Protein AF-A0A7K0TMD9-F1 (afdb_monomer)

Structure (mmCIF, N/CA/C/O backbone):
data_AF-A0A7K0TMD9-F1
#
_entry.id   AF-A0A7K0TMD9-F1
#
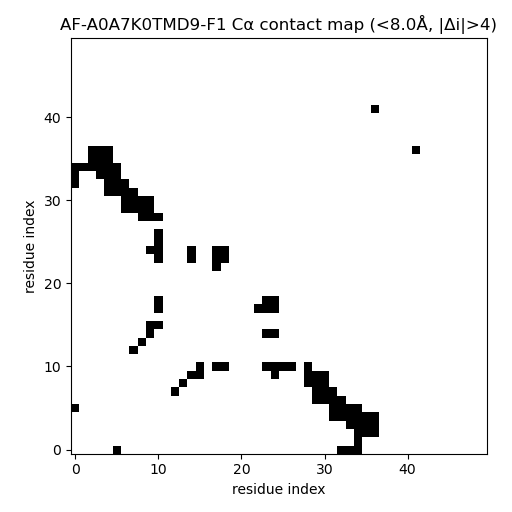loop_
_atom_site.group_PDB
_atom_site.id
_atom_site.type_symbol
_atom_site.label_atom_id
_atom_site.label_alt_id
_atom_site.label_comp_id
_atom_site.label_asym_id
_atom_site.label_entity_id
_atom_site.label_seq_id
_atom_site.pdbx_PDB_ins_code
_atom_site.Cartn_x
_atom_site.Cartn_y
_atom_site.Cartn_z
_atom_site.occupancy
_atom_site.B_iso_or_equiv
_atom_site.auth_seq_id
_atom_site.auth_comp_id
_atom_site.auth_asym_id
_atom_site.auth_atom_id
_atom_site.pdbx_PDB_model_num
ATOM 1 N N . GLY A 1 1 ? 5.237 0.507 4.236 1.00 88.56 1 GLY A N 1
ATOM 2 C CA . GLY A 1 1 ? 4.354 0.101 5.336 1.00 88.56 1 GLY A CA 1
ATOM 3 C C . GLY A 1 1 ? 4.649 0.942 6.547 1.00 88.56 1 GLY A C 1
ATOM 4 O O . GLY A 1 1 ? 5.192 0.414 7.506 1.00 88.56 1 GLY A O 1
ATOM 5 N N . GLY A 1 2 ? 4.371 2.245 6.445 1.00 95.88 2 GLY A N 1
ATOM 6 C CA . GLY A 1 2 ? 4.333 3.131 7.606 1.00 95.88 2 GLY A CA 1
ATOM 7 C C . GLY A 1 2 ? 3.067 2.875 8.424 1.00 95.88 2 GLY A C 1
ATOM 8 O O . GLY A 1 2 ? 2.370 1.884 8.199 1.00 95.88 2 GLY A O 1
ATOM 9 N N . VAL A 1 3 ? 2.786 3.769 9.368 1.00 98.00 3 VAL A N 1
ATOM 10 C CA . VAL A 1 3 ? 1.508 3.769 10.100 1.00 98.00 3 VAL A CA 1
ATOM 11 C C . VAL A 1 3 ? 0.387 4.277 9.194 1.00 98.00 3 VAL A C 1
ATOM 13 O O . VAL A 1 3 ? -0.740 3.803 9.285 1.00 98.00 3 VAL A O 1
ATOM 16 N N . GLU A 1 4 ? 0.730 5.205 8.309 1.00 98.00 4 GLU A N 1
ATOM 17 C CA . GLU A 1 4 ? -0.120 5.795 7.293 1.00 98.00 4 GLU A CA 1
ATOM 18 C C . GLU A 1 4 ? -0.251 4.916 6.040 1.00 98.00 4 GLU A C 1
ATOM 20 O O . GLU A 1 4 ? 0.712 4.290 5.569 1.00 98.00 4 GLU A O 1
ATOM 25 N N . SER A 1 5 ? -1.459 4.906 5.484 1.00 98.31 5 SER A N 1
ATOM 26 C CA . SER A 1 5 ? -1.785 4.273 4.215 1.00 98.31 5 SER A CA 1
ATOM 27 C C . SER A 1 5 ? -1.164 5.031 3.041 1.00 98.31 5 SER A C 1
ATOM 29 O O . SER A 1 5 ? -1.145 6.260 2.996 1.00 98.31 5 SER A O 1
ATOM 31 N N . LEU A 1 6 ? -0.651 4.284 2.060 1.00 98.31 6 LEU A N 1
ATOM 32 C CA . LEU A 1 6 ? -0.086 4.829 0.823 1.00 98.31 6 LEU A CA 1
ATOM 33 C C . LEU A 1 6 ? -0.653 4.094 -0.394 1.00 98.31 6 LEU A C 1
ATOM 35 O O . LEU A 1 6 ? -0.815 2.873 -0.375 1.00 98.31 6 LEU A O 1
ATOM 39 N N . ILE A 1 7 ? -0.849 4.831 -1.483 1.00 98.00 7 ILE A N 1
ATOM 40 C CA . ILE A 1 7 ? -1.249 4.314 -2.794 1.00 98.00 7 ILE A CA 1
ATOM 41 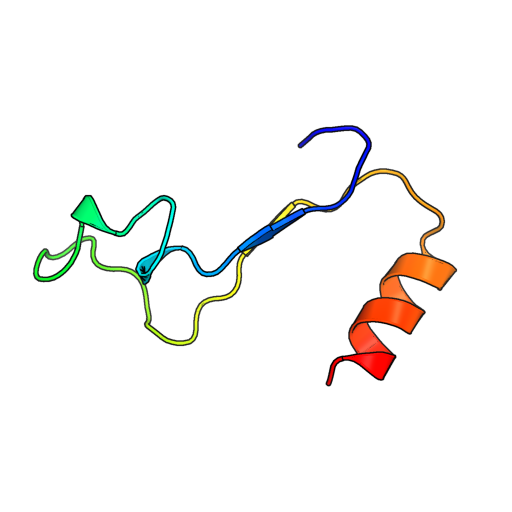C C . ILE A 1 7 ? -0.240 4.763 -3.850 1.00 98.00 7 ILE A C 1
ATOM 43 O O . ILE A 1 7 ? 0.287 5.874 -3.789 1.00 98.00 7 ILE A O 1
ATOM 47 N N . GLU A 1 8 ? 0.056 3.908 -4.823 1.00 98.06 8 GLU A N 1
ATOM 48 C CA . GLU A 1 8 ? 0.895 4.283 -5.959 1.00 98.06 8 GLU A CA 1
ATOM 49 C C . GLU A 1 8 ? 0.4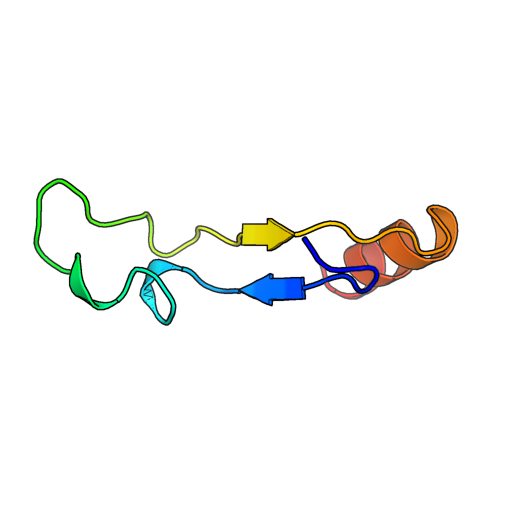98 3.563 -7.247 1.00 98.06 8 GLU A C 1
ATOM 51 O O . GLU A 1 8 ? -0.146 2.512 -7.230 1.00 98.06 8 GLU A O 1
ATOM 56 N N . HIS A 1 9 ? 0.979 4.111 -8.361 1.00 98.06 9 HIS A N 1
ATOM 57 C CA . HIS A 1 9 ? 0.948 3.486 -9.676 1.00 98.06 9 HIS A CA 1
ATOM 58 C C . HIS A 1 9 ? 2.361 2.985 -10.028 1.00 98.06 9 HIS A C 1
ATOM 60 O O . HIS A 1 9 ? 3.170 3.762 -10.552 1.00 98.06 9 HIS A O 1
ATOM 66 N N . PRO A 1 10 ? 2.707 1.707 -9.776 1.00 97.81 10 PRO A N 1
ATOM 67 C CA . PRO A 1 10 ? 4.095 1.246 -9.786 1.00 97.81 10 PRO A CA 1
ATOM 68 C C . PRO A 1 10 ? 4.811 1.484 -11.119 1.00 97.81 10 PRO A C 1
ATOM 70 O O . PRO A 1 10 ? 5.922 2.010 -11.119 1.00 97.81 10 PRO A O 1
ATOM 73 N N . GLY A 1 11 ? 4.152 1.216 -12.254 1.00 97.19 11 GLY A N 1
ATOM 74 C CA . GLY A 1 11 ? 4.736 1.416 -13.591 1.00 97.19 11 GLY A CA 1
ATOM 75 C C . GLY A 1 11 ? 5.075 2.874 -13.935 1.00 97.19 11 GLY A C 1
ATOM 76 O O . GLY A 1 11 ? 5.879 3.126 -14.824 1.00 97.19 11 GLY A O 1
ATOM 77 N N . ARG A 1 12 ? 4.511 3.848 -13.207 1.00 96.81 12 ARG A N 1
ATOM 78 C CA . ARG A 1 12 ? 4.802 5.286 -13.361 1.00 96.81 12 ARG A CA 1
ATOM 79 C C . ARG A 1 12 ? 5.680 5.836 -12.238 1.00 96.81 12 ARG A C 1
ATOM 81 O O . ARG A 1 12 ? 6.054 7.004 -12.282 1.00 96.81 12 ARG A O 1
ATOM 88 N N . MET A 1 13 ? 5.965 5.023 -11.223 1.00 97.25 13 MET A N 1
ATOM 89 C CA . MET A 1 13 ? 6.619 5.440 -9.987 1.00 97.25 13 MET A CA 1
ATOM 90 C C . MET A 1 13 ? 7.757 4.472 -9.653 1.00 97.25 13 MET A C 1
ATOM 92 O O . MET A 1 13 ? 8.774 4.452 -10.340 1.00 97.25 13 MET A O 1
ATOM 96 N N . THR A 1 14 ? 7.603 3.655 -8.614 1.00 96.12 14 THR A N 1
ATOM 97 C CA . THR A 1 14 ? 8.673 2.815 -8.052 1.00 96.12 14 THR A CA 1
ATOM 98 C C . THR A 1 14 ? 9.257 1.789 -9.021 1.00 96.12 14 THR A C 1
ATOM 100 O O . THR A 1 14 ? 10.405 1.393 -8.846 1.00 96.12 14 THR A O 1
ATOM 103 N N . HIS A 1 15 ? 8.504 1.380 -10.044 1.00 97.19 15 HIS A N 1
ATOM 104 C CA . HIS A 1 15 ? 8.917 0.402 -11.054 1.00 97.19 15 HIS A CA 1
ATOM 105 C C . HIS A 1 15 ? 9.083 1.026 -12.447 1.00 97.19 15 HIS A C 1
ATOM 107 O O . HIS A 1 15 ? 9.207 0.301 -13.432 1.00 97.19 15 HIS A O 1
ATOM 113 N N . ALA A 1 16 ? 9.134 2.359 -12.551 1.00 96.94 16 ALA A N 1
ATOM 114 C CA . ALA A 1 16 ? 9.273 3.051 -13.834 1.00 96.94 16 ALA A CA 1
ATOM 115 C C . ALA A 1 16 ? 10.536 2.634 -14.616 1.00 96.94 16 ALA A C 1
ATOM 117 O O . ALA A 1 16 ? 10.536 2.640 -15.844 1.00 96.94 16 ALA A O 1
ATOM 118 N N . SER A 1 17 ? 11.606 2.227 -13.925 1.00 97.38 17 SER A N 1
ATOM 119 C CA . SER A 1 17 ? 12.849 1.756 -14.550 1.00 97.38 17 SER A CA 1
ATOM 120 C C . SER A 1 17 ? 12.729 0.402 -15.262 1.00 97.38 17 SER A C 1
ATOM 122 O O . SER A 1 17 ? 13.617 0.063 -16.041 1.00 97.38 17 SER A O 1
ATOM 124 N N . ALA A 1 18 ? 11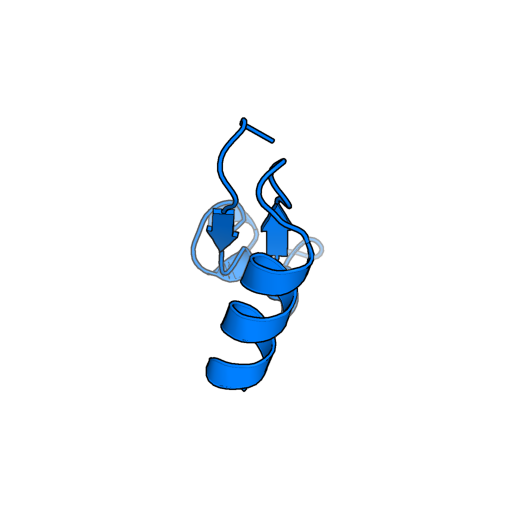.663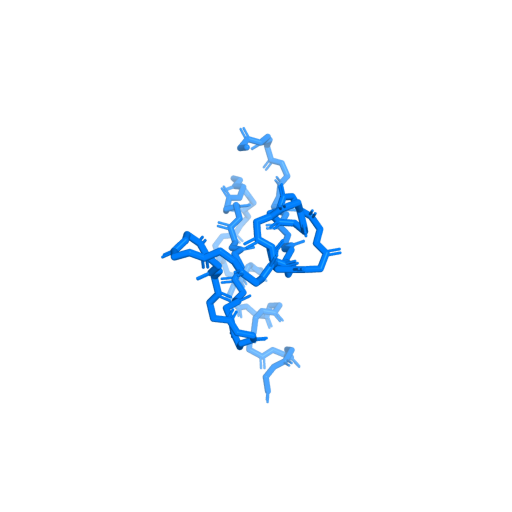 -0.369 -15.016 1.00 97.38 18 ALA A N 1
ATOM 125 C CA . ALA A 1 18 ? 11.436 -1.676 -15.635 1.00 97.38 18 ALA A CA 1
ATOM 126 C C . ALA A 1 18 ? 10.644 -1.606 -16.957 1.00 97.38 18 ALA A C 1
ATOM 128 O O . ALA A 1 18 ? 10.405 -2.650 -17.567 1.00 97.38 18 ALA A O 1
ATOM 129 N N . ALA A 1 19 ? 10.241 -0.413 -17.406 1.00 96.69 19 ALA A N 1
ATOM 130 C CA . ALA A 1 19 ? 9.483 -0.227 -18.643 1.00 96.69 19 ALA A CA 1
ATOM 131 C C . ALA A 1 19 ? 10.218 -0.806 -19.870 1.00 96.69 19 ALA A C 1
ATOM 133 O O . ALA A 1 19 ? 11.415 -0.575 -20.059 1.00 96.69 19 ALA A O 1
ATOM 134 N N . GLY A 1 20 ? 9.504 -1.562 -20.707 1.00 96.38 20 GLY A N 1
ATOM 135 C CA . GLY A 1 20 ? 10.042 -2.238 -21.889 1.00 96.38 20 GLY A CA 1
ATOM 136 C C . GLY A 1 20 ? 10.849 -3.506 -21.598 1.00 96.38 20 GLY A C 1
ATOM 137 O O . GLY A 1 20 ? 11.437 -4.076 -22.519 1.00 96.38 20 GLY A O 1
ATOM 138 N N . THR A 1 21 ? 10.912 -3.959 -20.342 1.00 97.62 21 THR A N 1
ATOM 139 C CA . THR A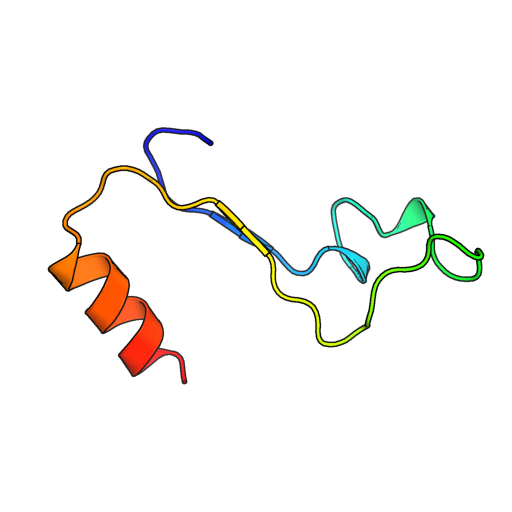 1 21 ? 11.614 -5.191 -19.952 1.00 97.62 21 THR A CA 1
ATOM 140 C C . THR A 1 21 ? 10.624 -6.327 -19.677 1.00 97.62 21 THR A C 1
ATOM 142 O O . THR A 1 21 ? 9.448 -6.073 -19.428 1.00 97.62 21 THR A O 1
ATOM 145 N N . PRO A 1 22 ? 11.072 -7.595 -19.615 1.00 97.25 22 PRO A N 1
ATOM 146 C CA . PRO A 1 22 ? 10.212 -8.700 -19.180 1.00 97.25 22 PRO A CA 1
ATOM 147 C C . PRO A 1 22 ? 9.662 -8.570 -17.747 1.00 97.25 22 PRO A C 1
ATOM 149 O O . PRO A 1 22 ? 8.795 -9.350 -17.367 1.00 97.25 22 PRO A O 1
ATOM 152 N N . LEU A 1 23 ? 10.187 -7.635 -16.945 1.00 96.25 23 LEU A N 1
ATOM 153 C CA . LEU A 1 23 ? 9.736 -7.342 -15.581 1.00 96.25 23 LEU A 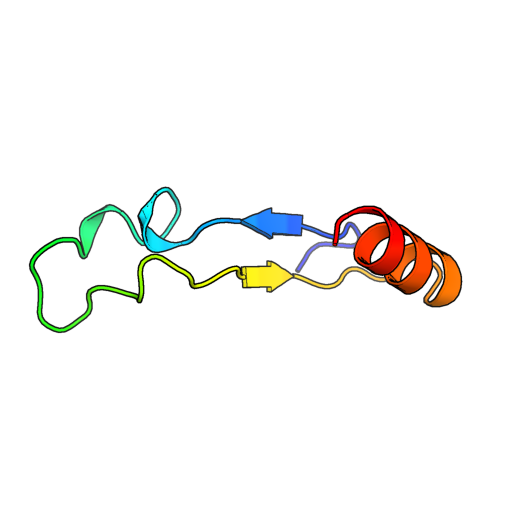CA 1
ATOM 154 C C . LEU A 1 23 ? 8.792 -6.132 -15.517 1.00 96.25 23 LEU A C 1
ATOM 156 O O . LEU A 1 23 ? 8.463 -5.673 -14.422 1.00 96.25 23 LEU A O 1
ATOM 160 N N . GLU A 1 24 ? 8.391 -5.584 -16.665 1.00 97.75 24 GLU A N 1
ATOM 161 C CA . GLU A 1 24 ? 7.421 -4.499 -16.726 1.00 97.75 24 GLU A CA 1
ATOM 162 C C . GLU A 1 24 ? 6.103 -4.914 -16.061 1.00 97.75 24 GLU A C 1
ATOM 164 O O . GLU A 1 24 ? 5.571 -6.003 -16.288 1.00 97.75 24 GLU A O 1
ATOM 169 N N . VAL A 1 25 ? 5.588 -4.036 -15.203 1.00 97.62 25 VAL A N 1
ATOM 170 C CA . VAL A 1 25 ? 4.336 -4.258 -14.479 1.00 97.62 25 VAL A CA 1
ATOM 171 C C . VAL A 1 25 ? 3.138 -3.807 -15.323 1.00 97.62 25 VAL A C 1
ATOM 173 O O . VAL A 1 25 ? 3.276 -2.863 -16.103 1.00 97.62 25 VAL A O 1
ATOM 176 N N . PRO A 1 26 ? 1.951 -4.421 -15.159 1.00 98.00 26 PRO A N 1
ATOM 177 C CA . PRO A 1 26 ? 0.747 -4.000 -15.872 1.00 98.00 26 PRO A CA 1
ATOM 178 C C . PRO A 1 26 ? 0.425 -2.514 -15.671 1.00 98.00 26 PRO A C 1
ATOM 180 O O . PRO A 1 26 ? 0.592 -1.967 -14.578 1.00 98.00 26 PRO A O 1
ATOM 183 N N . ALA A 1 27 ? -0.057 -1.862 -16.731 1.00 96.38 27 ALA A N 1
ATOM 184 C CA . ALA A 1 27 ? -0.367 -0.432 -16.718 1.00 96.38 27 ALA A CA 1
ATOM 185 C C . ALA A 1 27 ? -1.598 -0.077 -15.867 1.00 96.38 27 ALA A C 1
ATOM 187 O O . ALA A 1 27 ? -1.775 1.082 -15.521 1.00 96.38 27 ALA A O 1
ATOM 188 N N . ASP A 1 28 ? -2.439 -1.052 -15.540 1.00 97.12 28 ASP A N 1
ATOM 189 C CA . ASP A 1 28 ? -3.620 -0.925 -14.684 1.00 97.12 28 ASP A CA 1
ATOM 190 C C . ASP A 1 28 ? -3.357 -1.365 -13.233 1.00 97.12 28 ASP A C 1
ATOM 192 O O . ASP A 1 28 ? -4.265 -1.360 -12.401 1.00 97.12 28 ASP A O 1
ATOM 196 N N . LEU A 1 29 ? -2.111 -1.723 -12.899 1.00 98.00 29 LEU A N 1
ATOM 197 C CA . LEU A 1 29 ? -1.753 -2.124 -11.547 1.00 98.00 29 LEU A CA 1
ATOM 198 C C . LEU A 1 29 ? -1.729 -0.913 -10.606 1.00 98.00 29 LEU A C 1
ATOM 200 O O . LEU A 1 29 ? -0.913 -0.002 -10.753 1.00 98.00 29 LEU A O 1
ATOM 204 N N . ILE A 1 30 ? -2.553 -0.974 -9.564 1.00 98.00 30 ILE A N 1
ATOM 205 C CA . ILE A 1 30 ? -2.503 -0.083 -8.404 1.00 98.00 30 ILE A CA 1
ATOM 206 C C . ILE A 1 30 ? -1.943 -0.864 -7.214 1.00 98.00 30 ILE A C 1
ATOM 208 O O . ILE A 1 30 ? -2.364 -1.991 -6.950 1.00 98.00 30 ILE A O 1
ATOM 212 N N . ARG A 1 31 ? -0.986 -0.277 -6.485 1.00 98.38 31 ARG A N 1
ATOM 213 C CA . ARG A 1 31 ? -0.427 -0.881 -5.265 1.00 98.38 31 ARG A CA 1
ATOM 214 C C . ARG A 1 31 ? -0.860 -0.088 -4.041 1.00 98.38 31 ARG A C 1
ATOM 216 O O . ARG A 1 31 ? -0.565 1.100 -3.937 1.00 98.38 31 ARG A O 1
ATOM 223 N N . LEU A 1 32 ? -1.461 -0.787 -3.085 1.00 98.25 32 LEU A N 1
ATOM 224 C CA . LEU A 1 32 ? -1.823 -0.258 -1.774 1.00 98.25 32 LEU A CA 1
ATOM 225 C C . LEU A 1 32 ? -0.838 -0.771 -0.717 1.00 98.25 32 LEU A C 1
ATOM 227 O O . LEU A 1 32 ? -0.578 -1.970 -0.621 1.00 98.25 32 LEU A O 1
ATOM 231 N N . SER A 1 33 ? -0.289 0.138 0.082 1.00 98.31 33 SER A N 1
ATOM 232 C CA . SER A 1 33 ? 0.348 -0.170 1.362 1.00 98.31 33 SER A CA 1
ATOM 233 C C . SER A 1 33 ? -0.638 0.227 2.447 1.00 98.31 33 SER A C 1
ATOM 235 O O . SER A 1 33 ? -0.699 1.400 2.799 1.00 98.31 33 SER A O 1
ATOM 237 N N . VAL A 1 34 ? -1.396 -0.744 2.950 1.00 98.19 34 VAL A N 1
ATOM 238 C CA . VAL A 1 34 ? -2.415 -0.528 3.985 1.00 98.19 34 VAL A CA 1
ATOM 239 C C . VAL A 1 34 ? -1.736 -0.168 5.310 1.00 98.19 34 VAL A C 1
ATOM 241 O O . VAL A 1 34 ? -0.847 -0.897 5.761 1.00 98.19 34 VAL A O 1
ATOM 244 N N . GLY A 1 35 ? -2.118 0.976 5.875 1.00 98.00 35 GLY A N 1
ATOM 245 C CA . GLY A 1 35 ? -1.687 1.458 7.183 1.00 98.00 35 GLY A CA 1
ATOM 246 C C . GLY A 1 35 ? -2.468 0.806 8.326 1.00 98.00 35 GLY A C 1
ATOM 247 O O . GLY A 1 35 ? -2.997 -0.299 8.192 1.00 98.00 35 GLY A O 1
ATOM 248 N N . ILE A 1 36 ? -2.503 1.474 9.479 1.00 98.25 36 ILE A N 1
ATOM 249 C CA . ILE A 1 36 ? -3.194 0.996 10.691 1.00 98.25 36 ILE A CA 1
ATOM 250 C C . ILE A 1 36 ? -4.329 1.930 11.139 1.00 98.25 36 ILE A C 1
ATOM 252 O O . ILE A 1 36 ? -4.677 1.965 12.322 1.00 98.25 36 ILE A O 1
ATOM 256 N N . GLU A 1 37 ? -4.887 2.706 10.211 1.00 98.50 37 GLU A N 1
ATOM 257 C CA . GLU A 1 37 ? -6.074 3.528 10.443 1.00 98.50 37 GLU A CA 1
ATOM 258 C C . GLU A 1 37 ? -7.325 2.679 10.751 1.00 98.50 37 GLU A C 1
ATOM 260 O O . GLU A 1 37 ? -7.319 1.446 10.695 1.00 98.50 37 GLU A O 1
ATOM 265 N N . SER A 1 38 ? -8.427 3.352 11.093 1.00 98.50 38 SER A N 1
ATOM 266 C CA . SER A 1 38 ? -9.737 2.711 11.221 1.00 98.50 38 SER A CA 1
ATOM 267 C C . SER A 1 38 ? -10.093 1.981 9.927 1.00 98.50 38 SER A C 1
ATOM 269 O O . SER A 1 38 ? -10.104 2.564 8.846 1.00 98.50 38 SER A O 1
ATOM 271 N N . ILE A 1 39 ? -10.426 0.694 10.045 1.00 98.25 39 ILE A N 1
ATOM 272 C CA . ILE A 1 39 ? -10.811 -0.122 8.889 1.00 98.25 39 ILE A CA 1
ATOM 273 C C . ILE A 1 39 ? -12.053 0.427 8.176 1.00 98.25 39 ILE A C 1
ATOM 275 O O . ILE A 1 39 ? -12.153 0.293 6.962 1.00 98.25 39 ILE A O 1
ATOM 279 N N . ALA A 1 40 ? -12.986 1.040 8.912 1.00 98.62 40 ALA A N 1
ATOM 280 C CA . ALA A 1 40 ? -14.194 1.613 8.325 1.00 98.62 40 ALA A CA 1
ATOM 281 C C . ALA A 1 40 ? -13.846 2.7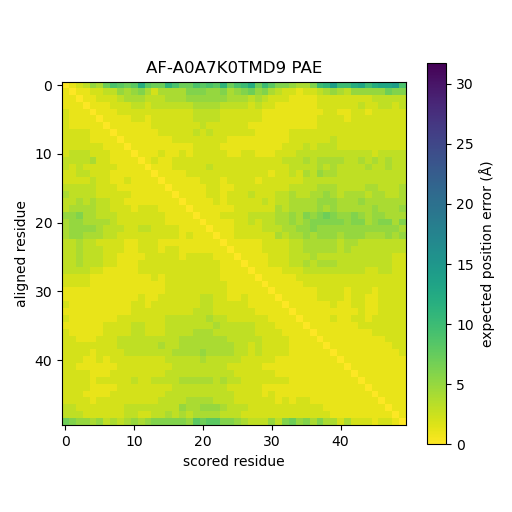95 7.413 1.00 98.62 40 ALA A C 1
ATOM 283 O O . ALA A 1 40 ? -14.311 2.842 6.281 1.00 98.62 40 ALA A O 1
ATOM 284 N N . ASP A 1 41 ? -12.954 3.670 7.878 1.00 98.56 41 ASP A N 1
ATOM 285 C CA . ASP A 1 41 ? -12.508 4.857 7.152 1.00 98.56 41 ASP A CA 1
ATOM 286 C C . ASP A 1 41 ? -11.744 4.452 5.879 1.00 98.56 41 ASP A C 1
ATOM 288 O O . ASP A 1 41 ? -11.959 5.025 4.817 1.00 98.56 41 ASP A O 1
ATOM 292 N N . LEU A 1 42 ? -10.895 3.415 5.960 1.00 98.50 42 LEU A N 1
ATOM 293 C CA . LEU A 1 42 ? -10.164 2.890 4.799 1.00 98.50 42 LEU A CA 1
ATOM 294 C C . LEU A 1 42 ? -11.092 2.293 3.733 1.00 98.50 42 LEU A C 1
ATOM 296 O O . LEU A 1 42 ? -10.824 2.427 2.542 1.00 98.50 42 LEU A O 1
ATOM 300 N N . ILE A 1 43 ? -12.158 1.602 4.147 1.00 98.44 43 ILE A N 1
ATOM 301 C CA . ILE A 1 43 ? -13.150 1.058 3.213 1.00 98.44 43 ILE A CA 1
ATOM 302 C C . ILE A 1 43 ? -13.949 2.199 2.581 1.00 98.44 43 ILE A C 1
ATOM 304 O O . ILE A 1 43 ? -14.087 2.213 1.363 1.00 98.44 43 ILE A O 1
ATOM 308 N N . GLU A 1 44 ? -14.422 3.159 3.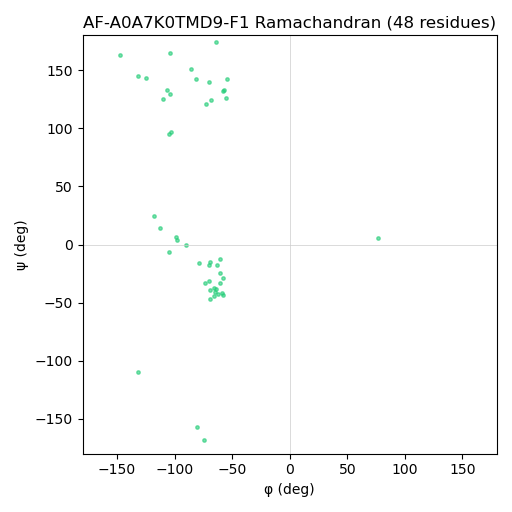380 1.00 98.69 44 GLU A N 1
ATOM 309 C CA . GLU A 1 44 ? -15.189 4.312 2.894 1.00 98.69 44 GLU A CA 1
ATOM 310 C C . GLU A 1 44 ? -14.391 5.139 1.875 1.00 98.69 44 GLU A C 1
ATOM 312 O O . GLU A 1 44 ? -14.929 5.508 0.832 1.00 98.69 44 GLU A O 1
ATOM 317 N N . ASP A 1 45 ? -13.098 5.367 2.123 1.00 98.50 45 ASP A N 1
ATOM 318 C CA . ASP A 1 45 ? -12.221 6.100 1.203 1.00 98.50 45 ASP A CA 1
ATOM 319 C C . ASP A 1 45 ? -12.081 5.373 -0.149 1.00 98.50 45 ASP A C 1
ATOM 321 O O . ASP A 1 45 ? -12.201 5.977 -1.217 1.00 98.50 45 ASP A O 1
ATOM 325 N N . LEU A 1 46 ? -11.916 4.044 -0.124 1.00 98.31 46 LEU A N 1
ATOM 326 C CA . LEU A 1 46 ? -11.848 3.233 -1.344 1.00 98.31 46 LEU A CA 1
ATOM 327 C C . LEU A 1 46 ? -13.192 3.150 -2.079 1.00 98.31 46 LEU A C 1
ATOM 329 O O . LEU A 1 46 ? -13.204 3.189 -3.308 1.00 98.31 46 LEU A O 1
ATOM 333 N N . GLU A 1 47 ? -14.310 3.040 -1.361 1.00 98.44 47 GLU A N 1
ATOM 334 C CA . GLU A 1 47 ? -15.654 3.038 -1.952 1.00 98.44 47 GLU A CA 1
ATOM 335 C C . GLU A 1 47 ? -15.990 4.386 -2.597 1.00 98.44 47 GLU A C 1
ATOM 337 O O . GLU A 1 47 ? -16.604 4.416 -3.659 1.00 98.44 47 GLU A O 1
ATOM 342 N N . GLN A 1 48 ? -15.565 5.501 -1.997 1.00 98.38 48 GLN A N 1
ATOM 343 C CA . GLN A 1 48 ? -15.756 6.842 -2.552 1.00 98.38 48 GLN A CA 1
ATOM 344 C C . GLN A 1 48 ? -14.895 7.088 -3.799 1.00 98.38 48 GLN A C 1
ATOM 346 O O . GLN A 1 48 ? -15.284 7.875 -4.668 1.00 98.38 48 GLN A O 1
ATOM 351 N N . ALA A 1 49 ? -13.715 6.470 -3.875 1.00 97.12 49 ALA A N 1
ATOM 352 C CA . ALA A 1 49 ? -12.769 6.651 -4.972 1.00 97.12 49 ALA A CA 1
ATOM 353 C C . ALA A 1 49 ? -13.111 5.861 -6.255 1.00 97.12 49 ALA A C 1
ATOM 355 O O . ALA A 1 49 ? -12.533 6.167 -7.304 1.00 97.12 49 ALA A O 1
ATOM 356 N N . LEU A 1 50 ? -14.004 4.864 -6.182 1.00 94.25 50 LEU A N 1
ATOM 357 C CA . LEU A 1 50 ? -14.390 3.960 -7.281 1.00 94.25 50 LEU A CA 1
ATOM 358 C C . LEU A 1 50 ? -15.750 4.315 -7.901 1.00 94.25 50 LEU A C 1
ATOM 360 O O . LEU A 1 50 ? -15.876 4.119 -9.133 1.00 94.25 50 LEU A O 1
#

Radius of gyration: 13.38 Å; Cα contacts (8 Å, |Δi|>4): 56; chains: 1; bounding box: 29×16×33 Å

Mean predicted aligned error: 2.31 Å

pLDDT: mean 97.49, std 1.55, range [88.56, 98.69]

Solvent-accessible surface area (backbone atoms only — not comparable to full-atom values): 3183 Å² total; per-residue (Å²): 120,59,66,60,66,46,76,46,47,39,51,81,50,90,43,40,88,32,64,96,44,98,73,44,59,60,90,85,48,74,48,75,36,75,38,73,67,62,67,66,59,58,49,51,54,54,62,72,74,107

Nearest PDB structures (foldseek):
  8sf4-assembly1_A  TM=9.891E-01  e=4.635E-05  Thermobifida fusca
  5x5h-assembly1_A  TM=9.973E-01  e=1.288E-04  Corynebacterium glutamicum ATCC 13032
  6ovg-assembly1_D  TM=8.865E-01  e=8.883E-03  Homo sapiens

Secondary structure (DSSP, 8-state):
--SS-EEE-GGGTTTGGGTTSTTPPPTT--EEE--SS-HHHHHHHHHHH-

Foldseek 3Di:
DELDKDKDQCCVPVVVVCPPHPPRDDRPDMDIDDHNDDPVVVVVVVVVVD

Sequence (50 aa):
GGVESLIEHPGRMTHASAAGTPLEVPADLIRLSVGIESIADLIEDLEQAL